Protein AF-A0A847WPE1-F1 (afdb_monomer_lite)

Radius of gyration: 15.42 Å; chains: 1; bounding box: 53×23×35 Å

Secondary structure (DSSP, 8-state):
-PPPPP----EEEEEEEEEE-TTS-HHHHHHHHHHHS--GGGEEEEETTEEEEEEEEETTSTTHHHHHHHHHHTTTTTTEEEEEEE---

Foldseek 3Di:
DDDPDDDPQDKWKKWKKWFFDLPDDPVLVVVLCCVPVVPVVFWPDDDRRITIGIDIDRVVVPCVVVVVSCCVSCVNQVTTDMDMDTDDD

pLDDT: mean 82.07, std 14.78, range [39.06, 96.38]

Structure (mmCIF, N/CA/C/O backbone):
data_AF-A0A847WPE1-F1
#
_entry.id   AF-A0A847WPE1-F1
#
loop_
_atom_site.group_PDB
_atom_site.id
_atom_site.type_symbol
_atom_site.label_atom_id
_atom_site.label_alt_id
_atom_site.label_comp_id
_atom_site.label_asym_id
_atom_site.label_entity_id
_atom_site.label_seq_id
_atom_site.pdbx_PDB_ins_code
_atom_site.Cartn_x
_atom_site.Cartn_y
_atom_site.Cartn_z
_atom_site.occupancy
_atom_site.B_iso_or_equiv
_atom_site.auth_seq_id
_atom_site.auth_comp_id
_atom_site.auth_asym_id
_atom_site.auth_atom_id
_atom_site.pdbx_PDB_model_num
ATOM 1 N N . MET A 1 1 ? 41.739 -5.568 -19.442 1.00 39.06 1 MET A N 1
ATOM 2 C CA . MET A 1 1 ? 40.444 -6.126 -18.990 1.00 39.06 1 MET A CA 1
ATOM 3 C C . MET A 1 1 ? 39.447 -4.987 -18.849 1.00 39.06 1 MET A C 1
ATOM 5 O O . MET A 1 1 ? 39.666 -4.115 -18.020 1.00 39.06 1 MET A O 1
ATOM 9 N N . ARG A 1 2 ? 38.414 -4.930 -19.697 1.00 42.00 2 ARG A N 1
ATOM 10 C CA . ARG A 1 2 ? 37.344 -3.925 -19.585 1.00 42.00 2 ARG A CA 1
ATOM 11 C C . ARG A 1 2 ? 36.326 -4.435 -18.562 1.00 42.00 2 ARG A C 1
ATOM 13 O O . ARG A 1 2 ? 35.753 -5.500 -18.773 1.00 42.00 2 ARG A O 1
ATOM 20 N N . LYS A 1 3 ? 36.152 -3.715 -17.450 1.00 44.25 3 LYS A N 1
ATOM 21 C CA . LYS A 1 3 ? 35.053 -3.946 -16.502 1.00 44.25 3 LYS A CA 1
ATOM 22 C C . LYS A 1 3 ? 33.739 -3.708 -17.257 1.00 44.25 3 LYS A C 1
ATOM 24 O O . LYS A 1 3 ? 33.620 -2.687 -17.933 1.00 44.25 3 LYS A O 1
ATOM 29 N N . LYS A 1 4 ? 32.807 -4.667 -17.206 1.00 43.53 4 LYS A N 1
ATOM 30 C CA . LYS A 1 4 ? 31.450 -4.494 -17.741 1.00 43.53 4 LYS A CA 1
ATOM 31 C C . LYS A 1 4 ? 30.816 -3.307 -17.009 1.00 43.53 4 LYS A C 1
ATOM 33 O O . LYS A 1 4 ? 30.767 -3.304 -15.783 1.00 43.53 4 LYS A O 1
ATOM 38 N N . LEU A 1 5 ? 30.440 -2.288 -17.777 1.00 48.12 5 LEU A N 1
ATOM 39 C CA . LEU A 1 5 ? 29.601 -1.180 -17.331 1.00 48.12 5 LEU A CA 1
ATOM 40 C C . LEU A 1 5 ? 28.291 -1.759 -16.792 1.00 48.12 5 LEU A C 1
ATOM 42 O O . LEU A 1 5 ? 27.766 -2.704 -17.383 1.00 48.12 5 LEU A O 1
ATOM 46 N N . GLY A 1 6 ? 27.850 -1.223 -15.654 1.00 49.06 6 GLY A N 1
ATOM 47 C CA . GLY A 1 6 ? 26.695 -1.694 -14.902 1.00 49.06 6 GLY A CA 1
ATOM 48 C C . GLY A 1 6 ? 25.461 -1.858 -15.776 1.00 49.06 6 GLY A C 1
ATOM 49 O O . GLY A 1 6 ? 25.175 -1.019 -16.633 1.00 49.06 6 GLY A O 1
ATOM 50 N N . GLU A 1 7 ? 24.742 -2.953 -15.549 1.00 54.62 7 GLU A N 1
ATOM 51 C CA . GLU A 1 7 ? 23.341 -3.026 -15.931 1.0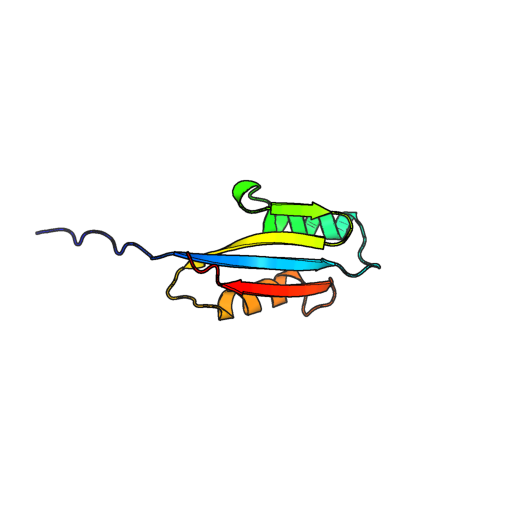0 54.62 7 GLU A CA 1
ATOM 52 C C . GLU A 1 7 ? 22.646 -1.842 -15.266 1.00 54.62 7 GLU A C 1
ATOM 54 O O . GLU A 1 7 ? 22.610 -1.724 -14.044 1.00 54.62 7 GLU A O 1
ATOM 59 N N . ILE A 1 8 ? 22.172 -0.907 -16.085 1.00 56.31 8 ILE A N 1
ATOM 60 C CA . ILE A 1 8 ? 21.186 0.063 -15.636 1.00 56.31 8 ILE A CA 1
ATOM 61 C C . ILE A 1 8 ? 19.959 -0.794 -15.336 1.00 56.31 8 ILE A C 1
ATOM 63 O O . ILE A 1 8 ? 19.271 -1.205 -16.275 1.00 56.31 8 ILE A O 1
ATOM 67 N N . CYS A 1 9 ? 19.734 -1.127 -14.063 1.00 55.88 9 CYS A N 1
ATOM 68 C CA . CYS A 1 9 ? 18.443 -1.640 -13.632 1.00 55.88 9 CYS A CA 1
ATOM 69 C C . CYS A 1 9 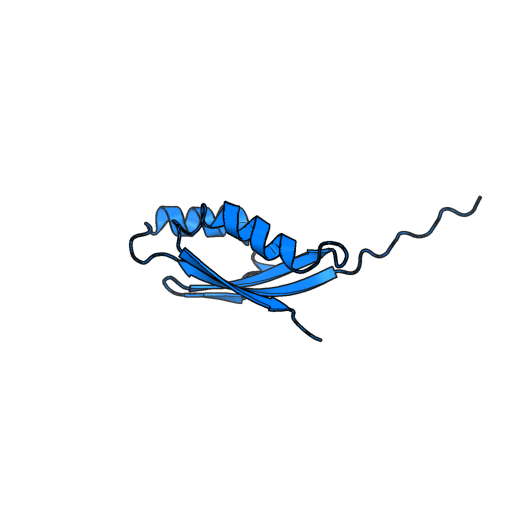? 17.428 -0.590 -14.065 1.00 55.88 9 CYS A C 1
ATOM 71 O O . CYS A 1 9 ? 17.440 0.544 -13.587 1.00 55.88 9 CYS A O 1
ATOM 73 N N . LYS A 1 10 ? 16.637 -0.918 -15.086 1.00 70.62 10 LYS A N 1
ATOM 74 C CA . LYS A 1 10 ? 15.515 -0.068 -15.456 1.00 70.62 10 LYS A CA 1
ATOM 75 C C . LYS A 1 10 ? 14.547 -0.138 -14.288 1.00 70.62 10 LYS A C 1
ATOM 77 O O . LYS A 1 10 ? 14.304 -1.225 -13.786 1.00 70.62 10 LYS A O 1
ATOM 82 N N . THR A 1 11 ? 14.002 0.991 -13.889 1.00 79.06 11 THR A N 1
ATOM 83 C CA . THR A 1 11 ? 12.952 1.065 -12.879 1.00 79.06 11 THR A CA 1
ATOM 84 C C . THR A 1 11 ? 11.600 1.193 -13.581 1.00 79.06 11 THR A C 1
ATOM 86 O O . THR A 1 11 ? 11.506 1.802 -14.649 1.00 79.06 11 THR A O 1
ATOM 89 N N . THR A 1 12 ? 10.550 0.613 -13.006 1.00 84.69 12 THR A N 1
ATOM 90 C CA . THR A 1 12 ? 9.155 0.888 -13.359 1.00 84.69 12 THR A CA 1
ATOM 91 C C . THR A 1 12 ? 8.440 1.496 -12.158 1.00 84.69 12 THR A C 1
ATOM 93 O O . THR A 1 12 ? 8.577 1.011 -11.040 1.00 84.69 12 THR A O 1
ATOM 96 N N . PHE A 1 13 ? 7.651 2.539 -12.403 1.00 86.94 13 PHE A N 1
ATOM 97 C CA . PHE A 1 13 ? 6.867 3.212 -11.373 1.00 86.94 13 PHE A CA 1
ATOM 98 C C . PHE A 1 13 ? 5.396 2.811 -11.460 1.00 86.94 13 PHE A C 1
ATOM 100 O O . PHE A 1 13 ? 4.845 2.641 -12.554 1.00 86.94 13 PHE A O 1
ATOM 107 N N . TYR A 1 14 ? 4.756 2.695 -10.303 1.00 88.75 14 TYR A N 1
ATOM 108 C CA . TYR A 1 14 ? 3.333 2.416 -10.178 1.00 88.75 14 TYR A CA 1
ATOM 109 C C . TYR A 1 14 ? 2.654 3.492 -9.343 1.00 88.75 14 TYR A C 1
ATOM 111 O O . TYR A 1 14 ? 3.148 3.870 -8.286 1.00 88.75 14 TYR A O 1
ATOM 119 N N . ASP A 1 15 ? 1.501 3.959 -9.808 1.00 91.25 15 ASP A N 1
ATOM 120 C CA . ASP A 1 15 ? 0.581 4.735 -8.989 1.00 91.25 15 ASP A CA 1
ATOM 121 C C . ASP A 1 15 ? -0.182 3.760 -8.096 1.00 91.25 15 ASP A C 1
ATOM 123 O O . ASP A 1 15 ? -0.908 2.906 -8.603 1.00 91.25 15 ASP A O 1
ATOM 127 N N . LEU A 1 16 ? 0.006 3.869 -6.784 1.00 92.38 16 LEU A N 1
ATOM 128 C CA . LEU A 1 16 ? -0.601 3.013 -5.773 1.00 92.38 16 LEU A CA 1
ATOM 129 C C . LEU A 1 16 ? -1.623 3.816 -4.966 1.00 92.38 16 LEU A C 1
ATOM 131 O O . LEU A 1 16 ? -1.340 4.913 -4.480 1.00 92.38 16 LEU A O 1
ATOM 135 N N . VAL A 1 17 ? -2.812 3.247 -4.802 1.00 94.94 17 VAL A N 1
ATOM 136 C CA . VAL A 1 17 ? -3.862 3.767 -3.928 1.00 94.94 17 VAL A CA 1
ATOM 137 C C . VAL A 1 17 ? -4.165 2.710 -2.882 1.00 94.94 17 VAL A C 1
ATOM 139 O O . VAL A 1 17 ? -4.555 1.598 -3.233 1.00 94.94 17 VAL A O 1
ATOM 142 N N . VAL A 1 18 ? -4.002 3.070 -1.613 1.00 94.56 18 VAL A N 1
ATOM 143 C CA . VAL A 1 18 ? -4.345 2.240 -0.457 1.00 94.56 18 VAL A CA 1
ATOM 144 C C . VAL A 1 18 ? -5.535 2.869 0.255 1.00 94.56 18 VAL A C 1
ATOM 146 O O . VAL A 1 18 ? -5.535 4.063 0.558 1.00 94.56 18 VAL A O 1
ATOM 149 N N . GLU A 1 19 ? -6.550 2.058 0.519 1.00 96.19 19 GLU A N 1
ATOM 150 C CA . GLU A 1 19 ? -7.751 2.424 1.263 1.00 96.19 19 GLU A CA 1
ATOM 151 C C . GLU A 1 19 ? -7.780 1.612 2.557 1.00 96.19 19 GLU A C 1
ATOM 153 O O . GLU A 1 19 ? -8.058 0.414 2.543 1.00 96.19 19 GLU A O 1
ATOM 158 N N . PHE A 1 20 ? -7.452 2.257 3.675 1.00 95.88 20 PHE A N 1
ATOM 159 C CA . PHE A 1 20 ? -7.396 1.618 4.985 1.00 95.88 20 PHE A CA 1
ATOM 160 C C . PHE A 1 20 ? -8.792 1.288 5.518 1.00 95.88 20 PHE A C 1
ATOM 162 O O . PHE A 1 20 ? -9.736 2.065 5.341 1.00 95.88 20 PHE A O 1
ATOM 169 N N . ASP A 1 21 ? -8.909 0.162 6.230 1.00 95.12 21 ASP A N 1
ATOM 170 C CA . ASP A 1 21 ? -10.158 -0.233 6.884 1.00 95.12 21 ASP A CA 1
ATOM 171 C C . ASP A 1 21 ? -10.630 0.879 7.845 1.00 95.12 21 ASP A C 1
ATOM 173 O O . ASP A 1 21 ? -9.833 1.416 8.622 1.00 95.12 21 ASP A O 1
ATOM 177 N N . PRO A 1 22 ? -11.921 1.261 7.828 1.00 93.38 22 PRO A N 1
ATOM 178 C CA . PRO A 1 22 ? -12.424 2.344 8.669 1.00 93.38 22 PRO A CA 1
ATOM 179 C C . PRO A 1 22 ? -12.297 2.067 10.174 1.00 93.38 22 PRO A C 1
ATOM 181 O O . PRO A 1 22 ? -12.255 3.019 10.956 1.00 93.38 22 PRO A O 1
ATOM 184 N N . ASN A 1 23 ? -12.228 0.796 10.577 1.00 94.62 23 ASN A N 1
ATOM 185 C CA . ASN A 1 23 ? -12.053 0.353 11.959 1.00 94.62 23 ASN A CA 1
ATOM 186 C C . ASN A 1 23 ? -10.578 0.192 12.351 1.00 94.62 23 ASN A C 1
ATOM 188 O O . ASN A 1 23 ? -10.295 -0.060 13.525 1.00 94.62 23 ASN A O 1
ATOM 192 N N . LEU A 1 24 ? -9.641 0.332 11.406 1.00 94.00 24 LEU A N 1
ATOM 193 C CA . LEU A 1 24 ? -8.218 0.356 11.714 1.00 94.00 24 LEU A CA 1
ATOM 194 C C . LEU A 1 24 ? -7.914 1.573 12.593 1.00 94.00 24 LEU A C 1
ATOM 196 O O . LEU A 1 24 ? -8.371 2.687 12.322 1.00 94.00 24 LEU A O 1
ATOM 200 N N . SER A 1 25 ? -7.146 1.368 13.663 1.00 94.19 25 SER A N 1
A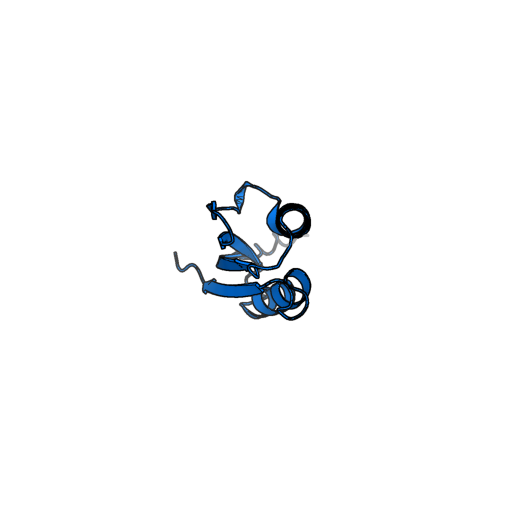TOM 201 C CA . SER A 1 25 ? -6.756 2.472 14.535 1.00 94.19 25 SER A CA 1
ATOM 202 C C . SER A 1 25 ? -5.814 3.432 13.810 1.00 94.19 25 SER A C 1
ATOM 204 O O . SER A 1 25 ? -4.983 3.022 12.999 1.00 94.19 25 SER A O 1
ATOM 206 N N . ASP A 1 26 ? -5.903 4.719 14.147 1.00 92.06 26 ASP A N 1
ATOM 207 C CA . ASP A 1 26 ? -5.029 5.745 13.565 1.00 92.06 26 ASP A CA 1
ATOM 208 C C . ASP A 1 26 ? -3.553 5.468 13.872 1.00 92.06 26 ASP A C 1
ATOM 210 O O . ASP A 1 26 ? -2.698 5.663 13.017 1.00 92.06 26 ASP A O 1
ATOM 214 N N . GLU A 1 27 ? -3.260 4.945 15.066 1.00 93.50 27 GLU A N 1
ATOM 215 C CA . GLU A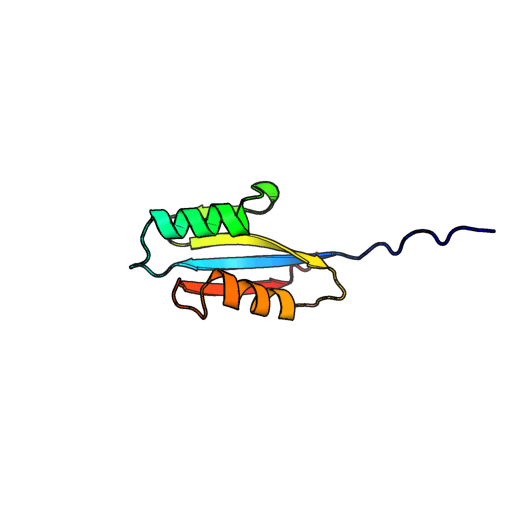 1 27 ? -1.915 4.508 15.451 1.00 93.50 27 GLU A CA 1
ATOM 216 C C . GLU A 1 27 ? -1.385 3.425 14.506 1.00 93.50 27 GLU A C 1
ATOM 218 O O . GLU A 1 27 ? -0.272 3.550 14.002 1.00 93.50 27 GLU A O 1
ATOM 223 N N . LYS A 1 28 ? -2.195 2.402 14.197 1.00 93.69 28 LYS A N 1
ATOM 224 C CA . LYS A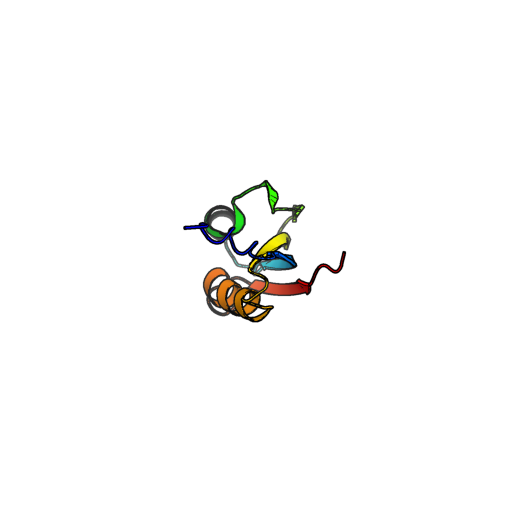 1 28 ? -1.771 1.317 13.310 1.00 93.69 28 LYS A CA 1
ATOM 225 C C . LYS A 1 28 ? -1.655 1.773 11.858 1.00 93.69 28 LYS A C 1
ATOM 227 O O . LYS A 1 28 ? -0.740 1.352 11.160 1.00 93.69 28 LYS A O 1
ATOM 232 N N . MET A 1 29 ? -2.559 2.641 11.411 1.00 92.06 29 MET A N 1
ATOM 233 C CA . MET A 1 29 ? -2.486 3.255 10.086 1.00 92.06 29 MET A CA 1
ATOM 234 C C . MET A 1 29 ? -1.186 4.051 9.920 1.00 92.06 29 MET A C 1
ATOM 236 O O . MET A 1 29 ? -0.478 3.856 8.936 1.00 92.06 29 MET A O 1
ATOM 240 N N . ASN A 1 30 ? -0.847 4.900 10.894 1.00 89.81 30 ASN A N 1
ATOM 241 C CA . ASN A 1 30 ? 0.390 5.679 10.868 1.00 89.81 30 ASN A CA 1
ATOM 242 C C . ASN A 1 30 ? 1.624 4.774 10.944 1.00 89.81 30 ASN A C 1
ATOM 244 O O . ASN A 1 30 ? 2.556 4.980 10.183 1.00 89.81 30 ASN A O 1
ATOM 248 N N . GLU A 1 31 ? 1.602 3.718 11.766 1.00 91.69 31 GLU A N 1
ATOM 249 C CA . GLU A 1 31 ? 2.681 2.721 11.806 1.00 91.69 31 GLU A CA 1
ATOM 250 C C . GLU A 1 31 ? 2.915 2.084 10.425 1.00 91.69 31 GLU A C 1
ATOM 252 O O . GLU A 1 31 ? 4.059 1.964 9.994 1.00 91.69 31 GLU A O 1
ATOM 257 N N . ILE A 1 32 ? 1.845 1.705 9.712 1.00 90.69 32 ILE A N 1
ATOM 258 C CA . ILE A 1 32 ? 1.945 1.137 8.360 1.00 90.69 32 ILE A CA 1
ATOM 259 C C . ILE A 1 32 ? 2.552 2.153 7.390 1.00 90.69 32 ILE A C 1
ATOM 261 O O . ILE A 1 32 ? 3.451 1.800 6.627 1.00 90.69 32 ILE A O 1
ATOM 265 N N . ILE A 1 33 ? 2.073 3.401 7.420 1.00 88.50 33 ILE A N 1
ATOM 266 C CA . ILE A 1 33 ? 2.585 4.480 6.568 1.00 88.50 33 ILE A CA 1
ATOM 267 C C . ILE A 1 33 ? 4.075 4.705 6.847 1.00 88.50 33 ILE A C 1
ATOM 269 O O . ILE A 1 33 ? 4.881 4.620 5.926 1.00 88.50 33 ILE A O 1
ATOM 273 N N . ASP A 1 34 ? 4.457 4.899 8.105 1.00 87.56 34 ASP A N 1
ATOM 274 C CA . ASP A 1 34 ? 5.831 5.214 8.498 1.00 87.56 34 ASP A CA 1
ATOM 275 C C . ASP A 1 34 ? 6.799 4.061 8.189 1.00 87.56 34 ASP A C 1
ATOM 277 O O . ASP A 1 34 ? 7.917 4.285 7.728 1.00 87.56 34 ASP A O 1
ATOM 281 N N . CYS A 1 35 ? 6.378 2.811 8.412 1.00 87.12 35 CYS A N 1
ATOM 282 C CA . CYS A 1 35 ? 7.247 1.643 8.250 1.00 87.12 35 CYS A CA 1
ATOM 283 C C . CYS A 1 35 ? 7.393 1.175 6.798 1.00 87.12 35 CYS A C 1
ATOM 285 O O . CYS A 1 35 ? 8.410 0.566 6.464 1.00 87.12 35 CYS A O 1
ATOM 287 N N . HIS A 1 36 ? 6.386 1.403 5.949 1.00 83.62 36 HIS A N 1
ATOM 288 C CA . HIS A 1 36 ? 6.348 0.839 4.593 1.00 83.62 36 HIS A CA 1
ATOM 289 C C . HIS A 1 36 ? 6.320 1.881 3.475 1.00 83.62 36 HIS A C 1
ATOM 291 O O . HIS A 1 36 ? 6.650 1.549 2.341 1.00 83.62 36 HIS A O 1
ATOM 297 N N . PHE A 1 37 ? 5.948 3.122 3.782 1.00 77.81 37 PHE A N 1
ATOM 298 C CA . PHE A 1 37 ? 5.826 4.220 2.820 1.00 77.81 37 PHE A CA 1
ATOM 299 C C . PHE A 1 37 ? 6.646 5.454 3.229 1.00 77.81 37 PHE A C 1
ATOM 301 O O . PHE A 1 37 ? 6.580 6.469 2.547 1.00 77.81 37 PHE A O 1
ATOM 308 N N . GLY A 1 38 ? 7.395 5.379 4.336 1.00 59.38 38 GLY A N 1
ATOM 309 C CA . GLY A 1 38 ? 7.991 6.522 5.035 1.00 59.38 38 GLY A CA 1
ATOM 310 C C . GLY A 1 38 ? 9.095 7.295 4.306 1.00 59.38 38 GLY A C 1
ATOM 311 O O . GLY A 1 38 ? 9.532 8.317 4.830 1.00 59.38 38 GLY A O 1
ATOM 312 N N . ASP A 1 39 ? 9.530 6.874 3.113 1.00 69.31 39 ASP A N 1
ATOM 313 C CA . ASP A 1 39 ? 10.274 7.779 2.230 1.00 69.31 39 ASP A CA 1
ATOM 314 C C . ASP A 1 39 ? 9.276 8.750 1.577 1.00 69.31 39 ASP A C 1
ATOM 316 O O . ASP A 1 39 ? 8.586 8.424 0.607 1.00 69.31 39 ASP A O 1
ATOM 320 N N . GLU A 1 40 ? 9.194 9.960 2.146 1.00 58.44 40 GLU A N 1
ATOM 321 C CA . GLU A 1 40 ? 8.247 11.024 1.771 1.00 58.44 40 GLU A CA 1
ATOM 322 C C . GLU A 1 40 ? 8.258 11.359 0.271 1.00 58.44 40 GLU A C 1
ATOM 324 O O . GLU A 1 40 ? 7.237 11.792 -0.266 1.00 58.44 40 GLU A O 1
ATOM 329 N N . ASP A 1 41 ? 9.372 11.102 -0.420 1.00 58.69 41 ASP A N 1
ATOM 330 C CA . ASP A 1 41 ? 9.535 11.323 -1.862 1.00 58.69 41 ASP A CA 1
ATOM 331 C C . ASP A 1 41 ? 8.530 10.524 -2.714 1.00 58.69 41 ASP A C 1
ATOM 333 O O . ASP A 1 41 ? 8.252 10.880 -3.864 1.00 58.69 41 ASP A O 1
ATOM 337 N N . TYR A 1 42 ? 7.936 9.476 -2.140 1.00 68.00 42 TYR A N 1
ATOM 338 C CA . TYR A 1 42 ? 6.996 8.591 -2.812 1.00 68.00 42 TYR A CA 1
ATOM 339 C C . TYR A 1 42 ? 5.551 8.748 -2.324 1.00 68.00 42 TYR A C 1
ATOM 341 O O . TYR A 1 42 ? 4.651 8.160 -2.922 1.00 68.00 42 TYR A O 1
ATOM 349 N N . ILE A 1 43 ? 5.268 9.564 -1.302 1.00 79.44 43 ILE A N 1
ATOM 350 C CA . ILE A 1 43 ? 3.890 9.837 -0.867 1.00 79.44 43 ILE A CA 1
ATOM 351 C C . ILE A 1 43 ? 3.330 11.025 -1.657 1.00 79.44 43 ILE A C 1
ATOM 353 O O . ILE A 1 43 ? 3.716 12.174 -1.471 1.00 79.44 43 ILE A O 1
ATOM 357 N N . VAL A 1 44 ? 2.343 10.761 -2.516 1.00 78.00 44 VAL A N 1
ATOM 358 C CA . VAL A 1 44 ? 1.644 11.805 -3.287 1.00 78.00 44 VAL A CA 1
ATOM 359 C C . VAL A 1 44 ? 0.641 12.547 -2.404 1.00 78.00 44 VAL A C 1
ATOM 361 O O . VAL A 1 44 ? 0.500 13.766 -2.493 1.00 78.00 44 VAL A O 1
ATOM 364 N N . SER A 1 45 ? -0.099 11.812 -1.569 1.00 81.25 45 SER A N 1
ATOM 365 C CA . SER A 1 45 ? -1.036 12.386 -0.599 1.00 81.25 45 SER A CA 1
ATOM 366 C C . SER A 1 45 ? -1.491 11.350 0.424 1.00 81.25 45 SER A C 1
ATOM 368 O O . SER A 1 45 ? -1.772 10.216 0.045 1.00 81.25 45 SER A O 1
ATOM 370 N N . SER A 1 46 ? -1.709 11.769 1.669 1.00 82.12 46 SER A N 1
ATOM 371 C CA . SER A 1 46 ? -2.454 11.002 2.674 1.00 82.12 46 SER A CA 1
ATOM 372 C C . SER A 1 46 ? -3.627 11.845 3.176 1.00 82.12 46 SER A C 1
ATOM 374 O O . SER A 1 46 ? -3.429 12.958 3.666 1.00 82.12 46 SER A O 1
ATOM 376 N N . GLN A 1 47 ? -4.860 11.371 2.982 1.00 83.31 47 GLN A N 1
ATOM 377 C CA . GLN A 1 47 ? -6.078 12.061 3.417 1.00 83.31 47 GLN A CA 1
ATOM 378 C C . GLN A 1 47 ? -7.068 11.067 4.023 1.00 83.31 47 GLN A C 1
ATOM 380 O O . GLN A 1 47 ? -7.609 10.203 3.333 1.00 83.31 47 GLN A O 1
ATOM 385 N N . GLY A 1 48 ? -7.354 11.221 5.318 1.00 88.62 48 GLY A N 1
ATOM 386 C CA . GLY A 1 48 ? -8.284 10.345 6.029 1.00 88.62 48 GLY A CA 1
ATOM 387 C C . GLY A 1 48 ? -7.804 8.894 6.018 1.00 88.62 48 GLY A C 1
ATOM 388 O O . GLY A 1 48 ? -6.783 8.584 6.617 1.00 88.62 48 GLY A O 1
ATOM 389 N N . ARG A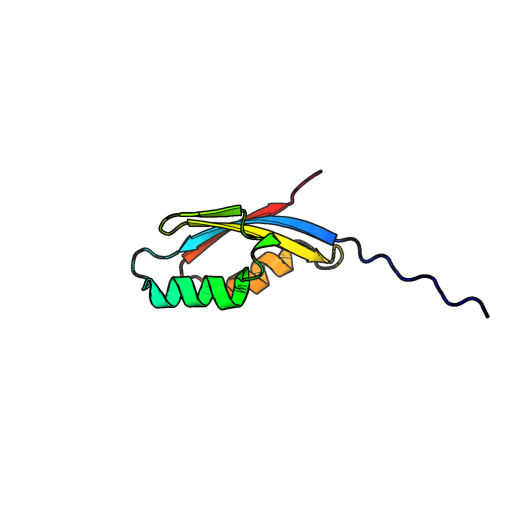 1 49 ? -8.550 8.017 5.336 1.00 92.62 49 ARG A N 1
ATOM 390 C CA . ARG A 1 49 ? -8.243 6.584 5.179 1.00 92.62 49 ARG A CA 1
ATOM 391 C C . ARG A 1 49 ? -7.642 6.240 3.815 1.00 92.62 49 ARG A C 1
ATOM 393 O O . ARG A 1 49 ? -7.490 5.066 3.505 1.00 92.62 49 ARG A O 1
ATOM 400 N N . THR A 1 50 ? -7.312 7.234 2.995 1.00 93.94 50 THR A N 1
ATOM 401 C CA . THR A 1 50 ? -6.754 7.011 1.659 1.00 93.94 50 THR A CA 1
ATOM 402 C C . THR A 1 50 ? -5.321 7.513 1.589 1.00 93.94 50 THR A C 1
ATOM 404 O O . THR A 1 50 ? -5.056 8.701 1.792 1.00 93.94 50 THR A O 1
ATOM 407 N N . LEU A 1 51 ? -4.410 6.614 1.228 1.00 91.94 51 LEU A N 1
ATOM 408 C CA . LEU A 1 51 ? -3.026 6.919 0.892 1.00 91.94 51 LEU A CA 1
ATOM 409 C C . LEU A 1 51 ? -2.831 6.770 -0.617 1.00 91.94 51 LEU A C 1
ATOM 411 O O . LEU A 1 51 ? -3.237 5.777 -1.217 1.00 91.94 51 LEU A O 1
ATOM 415 N N . LYS A 1 52 ? -2.188 7.760 -1.230 1.00 92.75 52 LYS A N 1
ATOM 416 C CA . LYS A 1 52 ? -1.698 7.693 -2.607 1.00 92.75 52 LYS A CA 1
ATOM 417 C C . LYS A 1 52 ? -0.185 7.777 -2.586 1.00 92.75 52 LYS A C 1
ATOM 419 O O . LYS A 1 52 ? 0.359 8.743 -2.048 1.00 92.75 52 LYS A O 1
ATOM 424 N N . ALA A 1 53 ? 0.463 6.798 -3.195 1.00 91.38 53 ALA A N 1
ATOM 425 C CA . ALA A 1 53 ? 1.909 6.684 -3.235 1.00 91.38 53 ALA A CA 1
ATOM 426 C C . ALA A 1 53 ? 2.398 6.293 -4.636 1.00 91.38 53 ALA A C 1
ATOM 428 O O . ALA A 1 53 ? 1.640 5.780 -5.458 1.00 91.38 53 ALA A O 1
ATOM 429 N N . ILE A 1 54 ? 3.672 6.549 -4.901 1.00 88.62 54 ILE A N 1
ATOM 430 C CA . ILE A 1 54 ? 4.405 6.066 -6.063 1.00 88.62 54 ILE A CA 1
ATOM 431 C C . ILE A 1 54 ? 5.228 4.878 -5.592 1.00 88.62 54 ILE A C 1
ATOM 433 O O . ILE A 1 54 ? 6.086 5.025 -4.737 1.00 88.62 54 ILE A O 1
ATOM 437 N N . TRP A 1 55 ? 4.987 3.701 -6.148 1.00 86.25 55 TRP A N 1
ATOM 438 C CA . TRP A 1 55 ? 5.775 2.524 -5.812 1.00 86.25 55 TRP A CA 1
ATOM 439 C C . TRP A 1 55 ? 6.843 2.292 -6.878 1.00 86.25 55 TRP A C 1
ATOM 441 O O . TRP A 1 55 ? 6.531 2.165 -8.067 1.00 86.25 55 TRP A O 1
ATOM 451 N N . GLU A 1 56 ? 8.102 2.274 -6.452 1.00 84.12 56 GLU A N 1
ATOM 452 C CA . GLU A 1 56 ? 9.254 2.042 -7.312 1.00 84.12 56 GLU A CA 1
ATOM 453 C C . GLU A 1 56 ? 9.614 0.552 -7.320 1.00 84.12 56 GLU A C 1
ATOM 455 O O . GLU A 1 56 ? 9.895 -0.018 -6.270 1.00 84.12 56 GLU A O 1
ATOM 460 N N . ILE A 1 57 ? 9.608 -0.084 -8.496 1.00 80.75 57 ILE A N 1
ATOM 461 C CA . ILE A 1 57 ? 9.968 -1.503 -8.645 1.00 80.75 57 ILE A CA 1
ATOM 462 C C . ILE A 1 57 ? 11.035 -1.659 -9.731 1.00 80.75 57 ILE A C 1
ATOM 464 O O . ILE A 1 57 ? 10.904 -1.057 -10.806 1.00 80.75 57 ILE A O 1
ATOM 468 N N . PRO A 1 58 ? 12.066 -2.494 -9.518 1.00 80.31 58 PRO A N 1
ATOM 469 C CA . PRO A 1 58 ? 12.938 -2.956 -10.593 1.00 80.31 58 PRO A CA 1
ATOM 470 C C . PRO A 1 58 ? 12.130 -3.485 -11.796 1.00 80.31 58 PRO A C 1
ATOM 472 O O . PRO A 1 58 ? 11.151 -4.213 -11.669 1.00 80.31 58 PRO A O 1
ATOM 475 N N . ALA A 1 59 ? 12.475 -3.091 -13.019 1.00 73.50 59 ALA A N 1
ATOM 476 C CA . ALA A 1 59 ? 11.663 -3.398 -14.203 1.00 73.50 59 ALA A CA 1
ATOM 477 C C . ALA A 1 59 ? 11.624 -4.895 -14.559 1.00 73.50 59 ALA A C 1
ATOM 479 O O . ALA A 1 59 ? 10.774 -5.306 -15.350 1.00 73.50 59 ALA A O 1
ATOM 480 N N . ASP A 1 60 ? 12.542 -5.689 -14.019 1.00 76.12 60 ASP A N 1
ATOM 481 C CA . ASP A 1 60 ? 12.587 -7.148 -14.108 1.00 76.12 60 ASP A CA 1
ATOM 482 C C . ASP A 1 60 ? 11.640 -7.851 -13.122 1.00 76.12 60 ASP A C 1
ATOM 484 O O . ASP A 1 60 ? 11.246 -8.988 -13.374 1.00 76.12 60 ASP A O 1
ATOM 488 N N . GLU A 1 61 ? 11.202 -7.153 -12.077 1.00 68.62 61 GLU A N 1
ATOM 489 C CA . GLU A 1 61 ? 10.325 -7.652 -11.012 1.00 68.62 61 GLU A CA 1
ATOM 490 C C . GLU A 1 61 ? 8.816 -7.450 -11.301 1.00 68.62 61 GLU A C 1
ATOM 492 O O . GLU A 1 61 ? 7.954 -7.921 -10.566 1.00 68.62 61 GLU A O 1
ATOM 497 N N . ALA A 1 62 ? 8.470 -6.830 -12.439 1.00 69.44 62 ALA A N 1
ATOM 498 C CA . ALA A 1 62 ? 7.102 -6.682 -12.963 1.00 69.44 62 ALA A CA 1
ATOM 499 C C . ALA A 1 62 ? 6.045 -6.225 -11.916 1.00 69.44 62 ALA A C 1
ATOM 501 O O . ALA A 1 62 ? 6.358 -5.642 -10.888 1.00 69.44 62 ALA A O 1
ATOM 502 N N . GLY A 1 63 ? 4.749 -6.354 -12.225 1.00 70.25 63 GLY A N 1
ATOM 503 C CA . GLY A 1 63 ? 3.669 -5.893 -11.335 1.00 70.25 63 GLY A CA 1
ATOM 504 C C . GLY A 1 63 ? 3.381 -6.821 -10.149 1.00 70.25 63 GLY A C 1
ATOM 505 O O . GLY A 1 63 ? 2.697 -6.402 -9.221 1.00 70.25 63 GLY A O 1
ATOM 506 N N . TYR A 1 64 ? 3.884 -8.061 -10.167 1.00 80.62 64 TYR A N 1
ATOM 507 C CA . TYR A 1 64 ? 3.590 -9.057 -9.131 1.00 80.62 64 TYR A CA 1
ATOM 508 C C . TYR A 1 64 ? 4.258 -8.713 -7.789 1.00 80.62 64 TYR A C 1
ATOM 510 O O . TYR A 1 64 ? 3.731 -9.081 -6.742 1.00 80.62 64 TYR A O 1
ATOM 518 N N . GLU A 1 65 ? 5.365 -7.959 -7.790 1.00 84.06 65 GLU A N 1
ATOM 519 C CA . GLU A 1 65 ? 5.969 -7.471 -6.544 1.00 84.06 65 GLU A CA 1
ATOM 520 C C . GLU A 1 65 ? 5.113 -6.405 -5.845 1.00 84.06 65 GLU A C 1
ATOM 522 O O . GLU A 1 65 ? 5.148 -6.325 -4.615 1.00 84.06 65 GLU A O 1
ATOM 527 N N . VAL A 1 66 ? 4.285 -5.635 -6.577 1.00 86.25 66 VAL A N 1
ATOM 528 C CA . VAL A 1 66 ? 3.283 -4.757 -5.936 1.00 86.25 66 VAL A CA 1
ATOM 529 C C . VAL A 1 66 ? 2.300 -5.620 -5.153 1.00 86.25 66 VAL A C 1
ATOM 531 O O . VAL A 1 66 ? 2.060 -5.367 -3.974 1.00 86.25 66 VAL A O 1
ATOM 534 N N . GLU A 1 67 ? 1.750 -6.652 -5.800 1.00 88.50 67 GLU A N 1
ATOM 535 C CA . GLU A 1 67 ? 0.746 -7.527 -5.191 1.00 88.50 67 GLU A CA 1
ATOM 536 C C . GLU A 1 67 ? 1.305 -8.240 -3.955 1.00 88.50 67 GLU A C 1
ATOM 538 O O . GLU A 1 67 ? 0.677 -8.250 -2.894 1.00 88.50 67 GLU A O 1
ATOM 543 N N . ASN A 1 68 ? 2.519 -8.780 -4.077 1.00 88.75 68 ASN A N 1
ATOM 544 C CA . ASN A 1 68 ? 3.213 -9.488 -3.010 1.00 88.75 68 ASN A CA 1
ATOM 545 C C . ASN A 1 68 ? 3.543 -8.560 -1.830 1.00 88.75 68 ASN A C 1
ATOM 547 O O . ASN A 1 68 ? 3.261 -8.891 -0.680 1.00 88.75 68 ASN A O 1
ATOM 551 N N . SER A 1 69 ? 4.065 -7.360 -2.098 1.00 88.75 69 SER A N 1
ATOM 552 C CA . SER A 1 69 ? 4.348 -6.369 -1.052 1.00 88.75 69 SER A CA 1
ATOM 553 C C . SER A 1 69 ? 3.073 -5.957 -0.319 1.00 88.75 69 SER A C 1
ATOM 555 O O . SER A 1 69 ? 3.036 -5.952 0.912 1.00 88.75 69 SER A O 1
ATOM 557 N N . MET A 1 70 ? 1.999 -5.667 -1.058 1.00 91.06 70 MET A N 1
ATOM 558 C CA . MET A 1 70 ? 0.732 -5.229 -0.470 1.00 91.06 70 MET A CA 1
ATOM 559 C C . MET A 1 70 ? 0.035 -6.329 0.328 1.00 91.06 70 MET A C 1
ATOM 561 O O . MET A 1 70 ? -0.588 -6.024 1.344 1.00 91.06 70 MET A O 1
ATOM 565 N N . PHE A 1 71 ? 0.199 -7.600 -0.052 1.00 90.25 71 PHE A N 1
ATOM 566 C CA . PHE A 1 71 ? -0.263 -8.732 0.751 1.00 90.25 71 PHE A CA 1
ATOM 567 C C . PHE A 1 71 ? 0.316 -8.695 2.175 1.00 90.25 71 PHE A C 1
ATOM 569 O O . PHE A 1 71 ? -0.417 -8.881 3.147 1.00 90.25 71 PHE A O 1
ATOM 576 N N . TYR A 1 72 ? 1.611 -8.400 2.323 1.00 89.31 72 TYR A N 1
ATOM 577 C CA . TYR A 1 72 ? 2.247 -8.306 3.640 1.00 89.31 72 TYR A CA 1
ATOM 578 C C . TYR A 1 72 ? 1.932 -6.993 4.360 1.00 89.31 72 TYR A C 1
ATOM 580 O O . TYR A 1 72 ? 1.604 -7.021 5.546 1.00 89.31 72 TYR A O 1
ATOM 588 N N . VAL A 1 73 ? 1.984 -5.860 3.653 1.00 91.81 73 VAL A N 1
ATOM 589 C CA . VAL A 1 73 ? 1.712 -4.526 4.219 1.00 91.81 73 VAL A CA 1
ATOM 590 C C . VAL A 1 73 ? 0.291 -4.433 4.773 1.00 91.81 73 VAL A C 1
ATOM 592 O O . VAL A 1 73 ? 0.083 -3.906 5.865 1.00 91.81 73 VAL A O 1
ATOM 595 N N . LEU A 1 74 ? -0.691 -4.979 4.051 1.00 93.69 74 LEU A N 1
ATOM 596 C CA . LEU A 1 74 ? -2.101 -4.937 4.441 1.00 93.69 74 LEU A CA 1
ATOM 597 C C . LEU A 1 74 ? -2.558 -6.174 5.211 1.00 93.69 74 LEU A C 1
ATOM 599 O O . LEU A 1 74 ? -3.751 -6.303 5.481 1.00 93.69 74 LEU A O 1
ATOM 603 N N . LYS A 1 75 ? -1.622 -7.062 5.571 1.00 92.81 75 LYS A N 1
ATOM 604 C CA . LYS A 1 75 ? -1.874 -8.290 6.331 1.00 92.81 75 LYS A CA 1
ATOM 605 C C . LYS A 1 75 ? -3.035 -9.097 5.734 1.00 92.81 75 LYS A C 1
ATOM 607 O O . LYS A 1 75 ? -4.072 -9.274 6.364 1.00 92.81 75 LYS A O 1
ATOM 612 N N . ASP A 1 76 ? -2.859 -9.545 4.491 1.00 91.94 76 ASP A N 1
ATOM 613 C CA . ASP A 1 76 ? -3.868 -10.302 3.730 1.00 91.94 76 ASP A CA 1
ATOM 614 C C . ASP A 1 76 ? -5.230 -9.574 3.646 1.00 91.94 76 ASP A C 1
ATOM 616 O O . ASP A 1 76 ? -6.304 -10.159 3.768 1.00 91.94 76 ASP A O 1
ATOM 620 N N . GLY A 1 77 ? -5.180 -8.246 3.499 1.00 91.44 77 GLY A N 1
ATOM 621 C CA . GLY A 1 77 ? -6.360 -7.386 3.391 1.00 91.44 77 GLY A CA 1
ATOM 622 C C . GLY A 1 77 ? -7.035 -7.019 4.718 1.00 91.44 77 GLY A C 1
ATOM 623 O O . GLY A 1 77 ? -8.022 -6.289 4.702 1.00 91.44 77 GLY A O 1
ATOM 624 N N . GLU A 1 78 ? -6.516 -7.459 5.871 1.00 95.00 78 GLU A N 1
ATOM 625 C CA . GLU A 1 78 ? -7.050 -7.093 7.195 1.00 95.00 78 GLU A CA 1
ATOM 626 C C . GLU A 1 78 ? -7.010 -5.576 7.444 1.00 95.00 78 GLU A C 1
ATOM 628 O O . GLU A 1 78 ? -7.860 -5.039 8.153 1.00 95.00 78 GLU A O 1
ATOM 633 N N . TYR A 1 79 ? -6.027 -4.875 6.874 1.00 94.75 79 TYR A N 1
ATOM 634 C CA . TYR A 1 79 ? -5.829 -3.440 7.101 1.00 94.75 79 TYR A CA 1
ATOM 635 C C . TYR A 1 79 ? -6.424 -2.546 6.018 1.00 94.75 79 TYR A C 1
ATOM 637 O O . TYR A 1 79 ? -6.389 -1.324 6.163 1.00 94.75 79 TYR A O 1
ATOM 645 N N . GLY A 1 80 ? -6.992 -3.126 4.963 1.00 95.19 80 GLY A N 1
ATOM 646 C CA . GLY A 1 80 ? -7.599 -2.374 3.876 1.00 95.19 80 GLY A CA 1
ATOM 647 C C . GLY A 1 80 ? -7.408 -3.020 2.513 1.00 95.19 80 GLY A C 1
ATOM 648 O O . GLY A 1 80 ? -6.997 -4.172 2.384 1.00 95.19 80 GLY A O 1
ATOM 649 N N . THR A 1 81 ? -7.692 -2.241 1.479 1.00 96.38 81 THR A N 1
ATOM 650 C CA . THR A 1 81 ? -7.573 -2.646 0.078 1.00 96.38 81 THR A CA 1
ATOM 651 C C . THR A 1 81 ? -6.576 -1.772 -0.661 1.00 96.38 81 THR A C 1
ATOM 653 O O . THR A 1 81 ? -6.247 -0.666 -0.234 1.00 96.38 81 THR A O 1
ATOM 656 N N . TYR A 1 82 ? -6.093 -2.264 -1.799 1.00 95.62 82 TYR A N 1
ATOM 657 C CA . TYR A 1 82 ? -5.214 -1.501 -2.670 1.00 95.62 82 TYR A CA 1
ATOM 658 C C . TYR A 1 82 ? -5.623 -1.639 -4.132 1.00 95.62 82 TYR A C 1
ATOM 660 O O . TYR A 1 82 ? -6.240 -2.620 -4.548 1.00 95.62 82 TYR A O 1
ATOM 668 N N . SER A 1 83 ? -5.247 -0.641 -4.918 1.00 94.62 83 SER A N 1
ATOM 669 C CA . SER A 1 83 ? -5.263 -0.694 -6.374 1.00 94.62 83 SER A CA 1
ATOM 670 C C . SER A 1 83 ? -4.009 -0.021 -6.903 1.00 94.62 83 SER A C 1
ATOM 672 O O . SER A 1 83 ? -3.479 0.897 -6.275 1.00 94.62 83 SER A O 1
ATOM 674 N N . TYR A 1 84 ? -3.514 -0.488 -8.043 1.00 93.06 84 TYR A N 1
ATOM 675 C CA . TYR A 1 84 ? -2.315 0.073 -8.638 1.00 93.06 84 TYR A CA 1
ATOM 676 C C . TYR A 1 84 ? -2.405 0.105 -10.156 1.00 93.06 84 TYR A C 1
ATOM 678 O O . TYR A 1 84 ? -3.057 -0.729 -10.788 1.00 93.06 84 TYR A O 1
ATOM 686 N N . GLN A 1 85 ? -1.727 1.080 -10.747 1.00 91.81 85 GLN A N 1
ATOM 687 C CA . GLN A 1 85 ? -1.597 1.209 -12.188 1.00 91.81 85 GLN A CA 1
ATOM 688 C C . GLN A 1 85 ? -0.144 1.494 -12.537 1.00 91.81 85 GLN A C 1
ATOM 690 O O . GLN A 1 85 ? 0.508 2.329 -11.916 1.00 91.81 85 GLN A O 1
ATOM 695 N N . ARG A 1 86 ? 0.373 0.806 -13.559 1.00 88.38 86 ARG A N 1
ATOM 696 C CA . ARG A 1 86 ? 1.694 1.125 -14.100 1.00 88.38 86 ARG A CA 1
ATOM 697 C C . ARG A 1 86 ? 1.675 2.547 -14.648 1.00 88.38 86 ARG A C 1
ATOM 699 O O . ARG A 1 86 ? 0.860 2.847 -15.524 1.00 88.38 86 ARG A O 1
ATOM 706 N N . ARG A 1 87 ? 2.601 3.385 -14.189 1.00 83.75 87 ARG A N 1
ATOM 707 C CA . ARG A 1 87 ? 2.813 4.704 -14.771 1.00 83.75 87 ARG A CA 1
ATOM 708 C C . ARG A 1 87 ? 3.459 4.518 -16.143 1.00 83.75 87 ARG A C 1
ATOM 710 O O . ARG A 1 87 ? 4.487 3.851 -16.278 1.00 83.75 87 ARG A O 1
ATOM 717 N N . VAL A 1 88 ? 2.789 5.023 -17.171 1.00 72.94 88 VAL A N 1
ATOM 718 C CA . VAL A 1 88 ? 3.289 5.026 -18.545 1.00 72.94 88 VAL A CA 1
ATOM 719 C C . VAL A 1 88 ? 3.687 6.463 -18.834 1.00 72.94 88 VAL A C 1
ATOM 721 O O . VAL A 1 88 ? 2.807 7.314 -18.959 1.00 72.94 88 VAL A O 1
ATOM 724 N N . ASP A 1 89 ? 4.992 6.716 -18.851 1.00 59.16 89 ASP A N 1
ATOM 725 C CA . ASP A 1 89 ? 5.560 7.990 -19.304 1.00 59.16 89 ASP A CA 1
ATOM 726 C C . ASP A 1 89 ? 5.407 8.160 -20.826 1.00 59.16 89 ASP A C 1
ATOM 728 O O . ASP A 1 89 ? 5.539 7.147 -21.561 1.00 59.16 89 ASP A O 1
#

Sequence (89 aa):
MRKKLGEICKTTFYDLVVEFDPNLSDEKMNEIIDCHFGDEDYIVSSQGRTLKAIWEIPADEAGYEVENSMFYVLKDGEYGTYSYQRRVD